Protein AF-A0A1B0D1E6-F1 (afdb_monomer)

pLDDT: mean 84.05, std 13.16, range [54.91, 98.19]

Organism: Phlebotomus papatasi (NCBI:txid29031)

Mean predicted aligned error: 11.97 Å

Solvent-accessible surface area (backbone atoms only — not comparable to full-atom values): 5404 Å² total; per-residue (Å²): 122,64,66,64,54,53,53,50,51,56,53,40,74,76,40,86,76,53,75,39,93,90,52,70,87,68,51,74,67,56,46,54,53,51,48,53,52,48,52,54,50,53,50,54,50,52,53,50,52,52,51,51,52,52,52,49,33,71,72,68,70,47,74,77,84,58,62,77,77,36,70,68,46,51,52,53,50,47,54,72,74,46,74,81,80,79,83,131

Radius of gyration: 19.16 Å; Cα contacts (8 Å, |Δi|>4): 29; chains: 1; bounding box: 38×37×41 Å

Foldseek 3Di:
DVVLVVVLVVLLVPQPPCPDVPDDHDDSVRSVVSSVVVVVVVVVVVVVVVVVLVVCCVPVVPDRPDPVPDVVVVVVVVCVVDPDDDDD

Secondary structure (DSSP, 8-state):
-HHHHHHHHHHHHHSTTTT-TTSPPPPHHHHHHHHHHHHHHHHHHHHHHHHHHHHHHHHH-PPP--GGGSHHHHHHHHHHHSPPPPP-

Nearest PDB structures (foldseek):
  6q1f-assembly1_e  TM=2.721E-01  e=2.902E+00  Human herpesvirus 6 strain Z29
  3erm-assembly2_C-2  TM=2.847E-01  e=2.716E+00  Pseudomonas syringae pv. tomato

InterPro domains:
  IPR011598 Myc-type, basic helix-loop-helix (bHLH) domain [PF0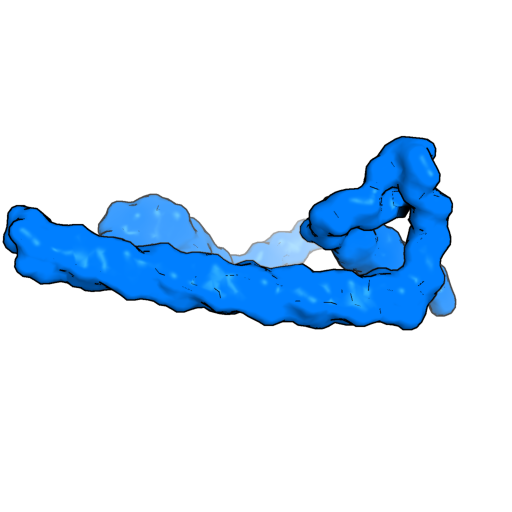0010] (1-43)
  IPR011598 Myc-type, basic helix-loop-helix (bHLH) domain [PS50888] (1-42)
  IPR011598 Myc-type, basic helix-loop-helix (bHLH) domain [SM00353] (1-48)
  IPR036638 Helix-loop-helix DNA-binding domain superfamily [G3DSA:4.10.280.10] (1-48)
  IPR036638 Helix-loop-helix DNA-binding domain superfamily [SSF47459] (1-58)
  IPR050359 Basic helix-loop-helix transcrip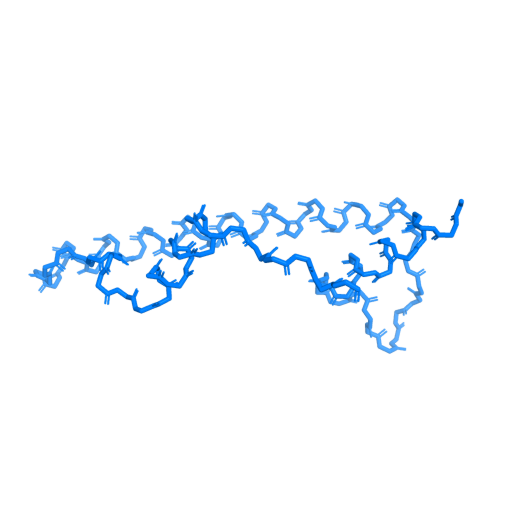tion factors [PTHR19290] (1-68)

Sequence (88 aa):
MHDLNDALDELRSVIPYAHSPSVRKLSKIATLLLAKNYILMQQNALEEMRRLLAYIQSTTGAAPLDLASFPAAAKLQQLLQNPPEQPN

Structure (mmCIF, N/CA/C/O backbone):
data_AF-A0A1B0D1E6-F1
#
_entry.id   AF-A0A1B0D1E6-F1
#
loop_
_atom_site.group_PDB
_atom_site.id
_atom_site.type_symbol
_atom_site.label_atom_id
_atom_site.label_alt_id
_atom_site.label_comp_id
_atom_site.label_asym_id
_atom_site.label_entity_id
_atom_site.label_seq_id
_atom_site.pdbx_PDB_ins_code
_atom_site.Cartn_x
_atom_site.Cartn_y
_atom_site.Cartn_z
_atom_site.occupancy
_atom_site.B_iso_or_equiv
_atom_site.auth_seq_id
_atom_site.auth_comp_id
_atom_site.auth_asym_id
_atom_site.auth_atom_id
_atom_site.pdbx_PDB_model_num
ATOM 1 N N . MET A 1 1 ? 10.891 -15.707 -17.025 1.00 63.69 1 MET A N 1
ATOM 2 C CA . MET A 1 1 ? 11.491 -14.364 -16.798 1.00 63.69 1 MET A CA 1
ATOM 3 C C . MET A 1 1 ? 10.521 -13.221 -17.108 1.00 63.69 1 MET A C 1
ATOM 5 O O . MET A 1 1 ? 10.734 -12.143 -16.561 1.00 63.69 1 MET A O 1
ATOM 9 N N . HIS A 1 2 ? 9.493 -13.427 -17.946 1.00 84.19 2 HIS A N 1
ATOM 10 C CA . HIS A 1 2 ? 8.487 -12.402 -18.254 1.00 84.19 2 HIS A CA 1
ATOM 11 C C . HIS A 1 2 ? 7.555 -12.138 -17.064 1.00 84.19 2 HIS A C 1
ATOM 13 O O . HIS A 1 2 ? 7.453 -10.997 -16.631 1.00 84.19 2 HIS A O 1
ATOM 19 N N . ASP A 1 3 ? 7.067 -13.206 -16.426 1.00 92.12 3 ASP A N 1
ATOM 20 C CA . ASP A 1 3 ? 6.100 -13.141 -15.317 1.00 92.12 3 ASP A CA 1
ATOM 21 C C . ASP A 1 3 ? 6.562 -12.252 -14.154 1.00 92.12 3 ASP A C 1
ATOM 23 O O . ASP A 1 3 ? 5.787 -11.493 -13.585 1.00 92.12 3 ASP A O 1
ATOM 27 N N . LEU A 1 4 ? 7.859 -12.288 -13.820 1.00 92.75 4 LEU A N 1
ATOM 28 C CA . LEU A 1 4 ? 8.423 -11.431 -12.772 1.00 92.75 4 LEU A CA 1
ATOM 29 C C . LEU A 1 4 ? 8.379 -9.945 -13.152 1.00 92.75 4 LEU A C 1
ATOM 31 O O . LEU A 1 4 ? 8.190 -9.090 -12.291 1.00 92.75 4 LEU A O 1
ATOM 35 N N . ASN A 1 5 ? 8.643 -9.621 -14.417 1.00 93.56 5 ASN A N 1
ATOM 36 C CA . ASN A 1 5 ? 8.595 -8.235 -14.870 1.00 93.56 5 ASN A CA 1
ATOM 37 C C . ASN A 1 5 ? 7.149 -7.742 -14.927 1.00 93.56 5 ASN A C 1
ATOM 39 O O . ASN A 1 5 ? 6.903 -6.612 -14.515 1.00 93.56 5 ASN A O 1
ATOM 43 N N . ASP A 1 6 ? 6.227 -8.604 -15.351 1.00 94.06 6 ASP A N 1
ATOM 44 C CA . ASP A 1 6 ? 4.803 -8.293 -15.439 1.00 94.06 6 ASP A CA 1
ATOM 45 C C . ASP A 1 6 ? 4.227 -8.060 -14.032 1.00 94.06 6 ASP A C 1
ATOM 47 O O . ASP A 1 6 ? 3.641 -7.010 -13.776 1.00 94.06 6 ASP A O 1
ATOM 51 N N . ALA A 1 7 ? 4.542 -8.937 -13.070 1.00 94.81 7 ALA A N 1
ATOM 52 C CA . ALA A 1 7 ? 4.174 -8.760 -11.663 1.00 94.81 7 ALA A CA 1
ATOM 53 C C . ALA A 1 7 ? 4.770 -7.481 -11.049 1.00 94.81 7 ALA A C 1
ATOM 55 O O . ALA A 1 7 ? 4.132 -6.801 -10.248 1.00 94.81 7 ALA A O 1
ATOM 56 N N . LEU A 1 8 ? 6.005 -7.118 -11.411 1.00 94.88 8 LEU A N 1
ATOM 57 C CA . LEU A 1 8 ? 6.607 -5.871 -10.941 1.00 94.88 8 LEU A CA 1
ATOM 58 C C . LEU A 1 8 ? 5.966 -4.636 -11.584 1.00 94.88 8 LEU A C 1
ATOM 60 O O . LEU A 1 8 ? 5.964 -3.572 -10.965 1.00 94.88 8 LEU A O 1
ATOM 64 N N . ASP A 1 9 ? 5.496 -4.717 -12.826 1.00 93.62 9 ASP A N 1
ATOM 65 C CA . ASP A 1 9 ? 4.799 -3.613 -13.490 1.00 93.62 9 ASP A CA 1
ATOM 66 C C . ASP A 1 9 ? 3.373 -3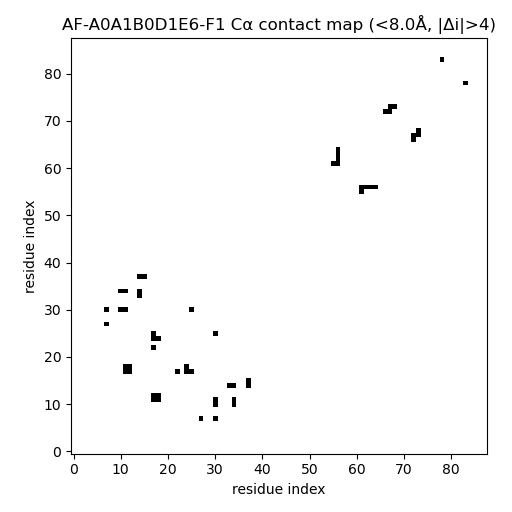.454 -12.933 1.00 93.62 9 ASP A C 1
ATOM 68 O O . ASP A 1 9 ? 2.962 -2.329 -12.643 1.00 93.62 9 ASP A O 1
ATOM 72 N N . GLU A 1 10 ? 2.685 -4.555 -12.622 1.00 95.25 10 GLU A N 1
ATOM 73 C CA . GLU A 1 10 ? 1.439 -4.536 -11.848 1.00 95.25 10 GLU A CA 1
ATOM 74 C C . GLU A 1 10 ? 1.659 -3.950 -10.445 1.00 95.25 10 GLU A C 1
ATOM 76 O O . GLU A 1 10 ? 0.910 -3.076 -10.011 1.00 95.25 10 GLU A O 1
ATOM 81 N N . LEU A 1 11 ? 2.739 -4.327 -9.756 1.00 96.25 11 LEU A N 1
ATOM 82 C CA . LEU A 1 11 ? 3.078 -3.737 -8.461 1.00 96.25 11 LEU A CA 1
ATOM 83 C C . LEU A 1 11 ? 3.356 -2.234 -8.568 1.00 96.25 11 LEU A C 1
ATOM 85 O O . LEU A 1 11 ? 2.978 -1.480 -7.676 1.00 96.25 11 LEU A O 1
ATOM 89 N N . ARG A 1 12 ? 3.994 -1.765 -9.649 1.00 95.56 12 ARG A N 1
ATOM 90 C CA . ARG A 1 12 ? 4.163 -0.321 -9.860 1.00 95.56 12 ARG A CA 1
ATOM 91 C C . ARG A 1 12 ? 2.811 0.361 -9.941 1.00 95.56 12 ARG A C 1
ATOM 93 O O . ARG A 1 12 ? 2.694 1.387 -9.280 1.00 95.56 12 ARG A O 1
ATOM 100 N N . SER A 1 13 ? 1.827 -0.232 -10.641 1.00 93.94 13 SER A N 1
ATOM 101 C CA . SER A 1 13 ? 0.466 0.306 -10.870 1.00 93.94 13 SER A CA 1
ATOM 102 C C . SER A 1 13 ? -0.197 0.856 -9.598 1.00 93.94 13 SER A C 1
ATOM 104 O O . SER A 1 13 ? -0.845 1.901 -9.646 1.00 93.94 13 SER A O 1
ATOM 106 N N . VAL A 1 14 ? 0.055 0.214 -8.451 1.00 94.88 14 VAL A N 1
ATOM 107 C CA . VAL A 1 14 ? -0.533 0.563 -7.149 1.00 94.88 14 VAL A CA 1
ATOM 108 C C . VAL A 1 14 ? 0.346 1.463 -6.274 1.00 94.88 14 VAL A C 1
ATOM 110 O O . VAL A 1 14 ? -0.128 1.978 -5.263 1.00 94.88 14 VAL A O 1
ATOM 113 N N . ILE A 1 15 ? 1.621 1.665 -6.622 1.00 94.38 15 ILE A N 1
ATOM 114 C CA . ILE A 1 15 ? 2.537 2.521 -5.860 1.00 94.38 15 ILE A CA 1
ATOM 115 C C . ILE A 1 15 ? 2.293 3.991 -6.241 1.00 94.38 15 ILE A C 1
ATOM 117 O O . ILE A 1 15 ? 2.435 4.360 -7.414 1.00 94.38 15 ILE A O 1
ATOM 121 N N . PRO A 1 16 ? 2.010 4.876 -5.266 1.00 91.31 16 PRO A N 1
ATOM 122 C CA . PRO A 1 16 ? 1.874 6.302 -5.526 1.00 91.31 16 PRO A CA 1
ATOM 123 C C . PRO A 1 16 ? 3.120 6.881 -6.203 1.00 91.31 16 PRO A C 1
ATOM 125 O O . PRO A 1 16 ? 4.251 6.564 -5.838 1.00 91.31 16 PRO A O 1
ATOM 128 N N . TYR A 1 17 ? 2.907 7.760 -7.182 1.00 86.50 17 TYR A N 1
ATOM 129 C CA . TYR A 1 17 ? 3.960 8.473 -7.922 1.00 86.50 17 TYR A CA 1
ATOM 130 C C . TYR A 1 17 ? 4.876 7.607 -8.808 1.00 86.50 17 TYR A C 1
ATOM 132 O O . TYR A 1 17 ? 5.728 8.157 -9.506 1.00 86.50 17 TYR A O 1
ATOM 140 N N . ALA A 1 18 ? 4.673 6.285 -8.869 1.00 85.50 18 ALA A N 1
ATOM 141 C CA . ALA A 1 18 ? 5.478 5.388 -9.700 1.00 85.50 18 ALA A CA 1
ATOM 142 C C . ALA A 1 18 ? 5.282 5.582 -11.221 1.00 85.50 18 ALA A C 1
ATOM 144 O O . ALA A 1 18 ? 6.157 5.183 -11.988 1.00 85.50 18 ALA A O 1
ATOM 145 N N . HIS A 1 19 ? 4.188 6.227 -11.654 1.00 86.69 19 HIS A N 1
ATOM 146 C CA . HIS A 1 19 ? 3.888 6.532 -13.071 1.00 86.69 19 HIS A CA 1
ATOM 147 C C . HIS A 1 19 ? 3.764 8.024 -13.354 1.00 86.69 19 HIS A C 1
ATOM 149 O O . HIS A 1 19 ? 3.061 8.423 -14.283 1.00 86.69 19 HIS A O 1
ATOM 155 N N . SER A 1 20 ? 4.394 8.874 -12.542 1.00 84.88 20 SER A N 1
ATOM 156 C CA . SER A 1 20 ? 4.401 10.297 -12.868 1.00 84.88 20 SER A CA 1
ATOM 157 C C . SER A 1 20 ? 5.027 10.489 -14.260 1.00 84.88 20 SER A C 1
ATOM 159 O O . SER A 1 20 ? 6.102 9.940 -14.502 1.00 84.88 20 SER A O 1
ATOM 161 N N . PRO A 1 21 ? 4.403 11.251 -15.179 1.00 80.00 21 PRO A N 1
ATOM 162 C CA . PRO A 1 21 ? 4.891 11.415 -16.553 1.00 80.00 21 PRO A CA 1
ATOM 163 C C . PRO A 1 21 ? 6.298 12.032 -16.630 1.00 80.00 21 PRO A C 1
ATOM 165 O O . PRO A 1 21 ? 6.971 11.922 -17.650 1.00 80.00 21 PRO A O 1
ATOM 168 N N . SER A 1 22 ? 6.768 12.652 -15.545 1.00 85.88 22 SER A N 1
ATOM 169 C CA . SER A 1 22 ? 8.126 13.193 -15.413 1.00 85.88 22 SER A CA 1
ATOM 170 C C . SER A 1 22 ? 9.136 12.208 -14.799 1.00 85.88 22 SER A C 1
ATOM 172 O O . SER A 1 22 ? 10.327 12.510 -14.742 1.00 85.88 22 SER A O 1
ATOM 174 N N . VAL A 1 23 ? 8.692 11.042 -14.318 1.00 84.62 23 VAL A N 1
ATOM 175 C CA . VAL A 1 23 ? 9.512 10.047 -13.614 1.00 84.62 23 VAL A CA 1
ATOM 176 C C . VAL A 1 23 ? 9.818 8.869 -14.539 1.00 84.62 23 VAL A C 1
ATOM 178 O O . VAL A 1 23 ? 8.941 8.282 -15.164 1.00 84.62 23 VAL A O 1
ATOM 181 N N . ARG A 1 24 ? 11.103 8.511 -14.634 1.00 90.69 24 ARG A N 1
ATOM 182 C CA . ARG A 1 24 ? 11.565 7.355 -15.420 1.00 90.69 24 ARG A CA 1
ATOM 183 C C . ARG A 1 24 ? 11.110 6.036 -14.783 1.00 90.69 24 ARG A C 1
ATOM 185 O O . ARG A 1 24 ? 10.951 5.962 -13.566 1.00 90.69 24 ARG A O 1
ATOM 192 N N . LYS A 1 25 ? 11.002 4.965 -15.586 1.00 89.81 25 LYS A N 1
ATOM 193 C CA . LYS A 1 25 ? 10.671 3.612 -15.096 1.00 89.81 25 LYS A CA 1
ATOM 194 C C . LYS A 1 25 ? 11.616 3.202 -13.960 1.00 89.81 25 LYS A C 1
ATOM 196 O O . LYS A 1 25 ? 12.836 3.178 -14.124 1.00 89.81 25 LYS A O 1
ATOM 201 N N . LEU A 1 26 ? 11.034 2.861 -12.812 1.00 91.56 26 LEU A N 1
ATOM 202 C CA . LEU A 1 26 ? 11.769 2.463 -11.613 1.00 91.56 26 LEU A CA 1
ATOM 203 C C . LEU A 1 26 ? 12.503 1.131 -11.816 1.00 91.56 26 LEU A C 1
ATOM 205 O O . LEU A 1 26 ? 11.960 0.190 -12.404 1.00 91.56 26 LEU A O 1
ATOM 209 N N . SER A 1 27 ? 13.705 1.007 -11.247 1.00 95.12 27 SER A N 1
ATOM 210 C CA . SER A 1 27 ? 14.414 -0.278 -11.187 1.00 95.12 27 SER A CA 1
ATOM 211 C C . SER A 1 27 ? 13.640 -1.301 -10.343 1.00 95.12 27 SER A C 1
ATOM 213 O O . SER A 1 27 ? 12.767 -0.937 -9.549 1.00 95.12 27 SER A O 1
ATOM 215 N N . LYS A 1 28 ? 13.955 -2.598 -10.488 1.00 95.19 28 LYS A N 1
ATOM 216 C CA . LYS A 1 28 ? 13.321 -3.660 -9.681 1.00 95.19 28 LYS A CA 1
ATOM 217 C C . LYS A 1 28 ? 13.511 -3.409 -8.180 1.00 95.19 28 LYS A C 1
ATOM 219 O O . LYS A 1 28 ? 12.551 -3.459 -7.424 1.00 95.19 28 LYS A O 1
ATOM 224 N N . ILE A 1 29 ? 14.729 -3.039 -7.776 1.00 96.62 29 ILE A N 1
ATOM 225 C CA . ILE A 1 29 ? 15.066 -2.725 -6.379 1.00 96.62 29 ILE A CA 1
ATOM 226 C C . ILE A 1 29 ? 14.300 -1.489 -5.892 1.00 96.62 29 ILE A C 1
ATOM 228 O O . ILE A 1 29 ? 13.707 -1.529 -4.819 1.00 96.62 29 ILE A O 1
ATOM 232 N N . ALA A 1 30 ? 14.260 -0.413 -6.686 1.00 95.00 30 ALA A N 1
ATOM 233 C CA . ALA A 1 30 ? 13.533 0.801 -6.311 1.00 95.00 30 ALA A CA 1
ATOM 234 C C . ALA A 1 30 ? 12.024 0.547 -6.160 1.00 95.00 30 ALA A C 1
ATOM 236 O O . ALA A 1 30 ? 11.399 1.065 -5.240 1.00 95.00 30 ALA A O 1
ATOM 237 N N . THR A 1 31 ? 11.458 -0.300 -7.024 1.00 95.81 31 THR A N 1
ATOM 238 C CA . THR A 1 31 ? 10.048 -0.711 -6.956 1.00 95.81 31 THR A CA 1
ATOM 239 C C . THR A 1 31 ? 9.754 -1.447 -5.653 1.00 95.81 31 THR A C 1
ATOM 241 O O . THR A 1 31 ? 8.819 -1.084 -4.949 1.00 95.81 31 THR A O 1
ATOM 244 N N . LEU A 1 32 ? 10.587 -2.426 -5.286 1.00 97.38 32 LEU A N 1
ATOM 245 C CA . LEU A 1 32 ? 10.426 -3.176 -4.036 1.00 97.38 32 LEU A CA 1
ATOM 246 C C . LEU A 1 32 ? 10.603 -2.288 -2.794 1.00 97.38 32 LEU A C 1
ATOM 248 O O . LEU A 1 32 ? 9.861 -2.434 -1.824 1.00 97.38 32 LEU A O 1
ATOM 252 N N . LEU A 1 33 ? 11.546 -1.342 -2.828 1.00 97.25 33 LEU A N 1
ATOM 253 C CA . LEU A 1 33 ? 11.755 -0.381 -1.742 1.00 97.25 33 LEU A CA 1
ATOM 254 C C . LEU A 1 33 ? 10.516 0.505 -1.531 1.00 97.25 33 LEU A C 1
ATOM 256 O O . LEU A 1 33 ? 10.038 0.644 -0.405 1.00 97.25 33 LEU A O 1
ATOM 260 N N . LEU A 1 34 ? 9.985 1.087 -2.610 1.00 96.12 34 LEU A N 1
ATOM 261 C CA . LEU A 1 34 ? 8.799 1.940 -2.540 1.00 96.12 34 LEU A CA 1
ATOM 262 C C . LEU A 1 34 ? 7.557 1.150 -2.131 1.00 96.12 34 LEU A C 1
ATOM 264 O O . LEU A 1 34 ? 6.798 1.634 -1.298 1.00 96.12 34 LEU A O 1
ATOM 268 N N . ALA A 1 35 ? 7.389 -0.075 -2.635 1.00 97.00 35 ALA A N 1
ATOM 269 C CA . ALA A 1 35 ? 6.307 -0.963 -2.223 1.00 97.00 35 ALA A CA 1
ATOM 270 C C . ALA A 1 35 ? 6.336 -1.227 -0.711 1.00 97.00 35 ALA A C 1
ATOM 272 O O . ALA A 1 35 ? 5.324 -1.050 -0.035 1.00 97.00 35 ALA A O 1
ATOM 273 N N . LYS A 1 36 ? 7.507 -1.578 -0.156 1.00 97.69 36 LYS A N 1
ATOM 274 C CA . LYS A 1 36 ? 7.678 -1.781 1.290 1.00 97.69 36 LYS A CA 1
ATOM 275 C C . LYS A 1 36 ? 7.276 -0.533 2.077 1.00 97.69 36 LYS A C 1
ATOM 277 O O . LYS A 1 36 ? 6.518 -0.633 3.038 1.00 97.69 36 LYS A O 1
ATOM 282 N N . ASN A 1 37 ? 7.781 0.633 1.678 1.00 97.31 37 ASN A N 1
ATOM 283 C CA . ASN A 1 37 ? 7.484 1.888 2.370 1.00 97.31 37 ASN A CA 1
ATOM 284 C C . ASN A 1 37 ? 5.996 2.243 2.284 1.00 97.31 37 ASN A C 1
ATOM 286 O O . ASN A 1 37 ? 5.422 2.719 3.261 1.00 97.31 37 ASN A O 1
ATOM 290 N N . TYR A 1 38 ? 5.365 1.971 1.142 1.00 97.44 38 TYR A N 1
ATOM 291 C CA . TYR A 1 38 ? 3.943 2.212 0.958 1.00 97.44 38 TYR A CA 1
ATOM 292 C C . TYR A 1 38 ? 3.090 1.302 1.850 1.00 97.44 38 TYR A C 1
ATOM 294 O O . TYR A 1 38 ? 2.178 1.797 2.504 1.00 97.44 38 TYR A O 1
ATOM 302 N N . ILE A 1 39 ? 3.431 0.014 1.977 1.00 97.69 39 ILE A N 1
ATOM 303 C CA . ILE A 1 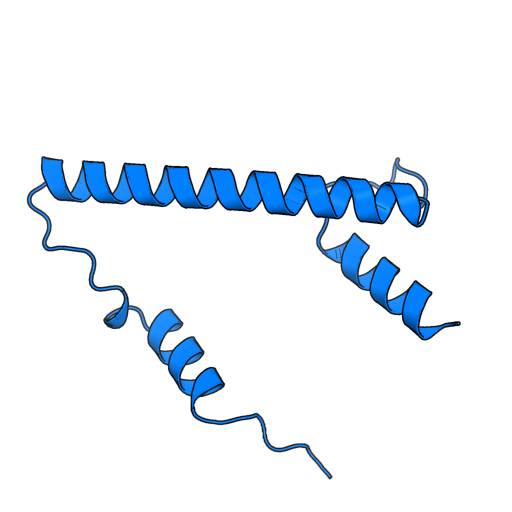39 ? 2.752 -0.903 2.909 1.00 97.69 39 ILE A CA 1
ATOM 304 C C . ILE A 1 39 ? 2.837 -0.382 4.349 1.00 97.69 39 ILE A C 1
ATOM 306 O O . ILE A 1 39 ? 1.813 -0.307 5.025 1.00 97.69 39 ILE A O 1
ATOM 310 N N . LEU A 1 40 ? 4.025 0.030 4.806 1.00 98.19 40 LEU A N 1
ATOM 311 C CA . LEU A 1 40 ? 4.204 0.583 6.155 1.00 98.19 40 LEU A CA 1
ATOM 312 C C . LEU A 1 40 ? 3.372 1.857 6.368 1.00 98.19 40 LEU A C 1
ATOM 314 O O . LEU A 1 40 ? 2.737 2.026 7.406 1.00 98.19 40 LEU A O 1
ATOM 318 N N . MET A 1 41 ? 3.332 2.744 5.371 1.00 97.81 41 MET A N 1
ATOM 319 C CA . MET A 1 41 ? 2.520 3.959 5.426 1.00 97.81 41 MET A CA 1
ATOM 320 C C . MET A 1 41 ? 1.021 3.637 5.519 1.00 97.81 41 MET A C 1
ATOM 322 O O . MET A 1 41 ? 0.321 4.227 6.340 1.00 97.81 41 MET A O 1
ATOM 326 N N . GLN A 1 42 ? 0.536 2.683 4.719 1.00 97.25 42 GLN A N 1
ATOM 327 C CA . GLN A 1 42 ? -0.862 2.244 4.742 1.00 97.25 42 GLN A CA 1
ATOM 328 C C . GLN A 1 42 ? -1.228 1.595 6.085 1.00 97.25 42 GLN A C 1
ATOM 330 O O . GLN A 1 42 ? -2.314 1.842 6.601 1.00 97.25 42 GLN A O 1
ATOM 335 N N . GLN A 1 43 ? -0.325 0.811 6.683 1.00 96.75 43 GLN A N 1
ATOM 336 C CA . GLN A 1 43 ? -0.518 0.234 8.018 1.00 96.75 43 GLN A CA 1
ATOM 337 C C . GLN A 1 43 ? -0.678 1.322 9.083 1.00 96.75 43 GLN A C 1
ATOM 339 O O . GLN A 1 43 ? -1.673 1.318 9.806 1.00 96.75 43 GLN A O 1
ATOM 344 N N . ASN A 1 44 ? 0.230 2.301 9.114 1.00 97.50 44 ASN A N 1
ATOM 345 C CA . ASN A 1 44 ? 0.142 3.428 10.045 1.00 97.50 44 ASN A CA 1
ATOM 346 C C . ASN A 1 44 ? -1.156 4.232 9.851 1.00 97.50 44 ASN A C 1
ATOM 348 O O . ASN A 1 44 ? -1.812 4.601 10.823 1.00 97.50 44 ASN A O 1
ATOM 352 N N . ALA A 1 45 ? -1.565 4.467 8.600 1.00 96.62 45 ALA A N 1
ATOM 353 C CA . ALA A 1 45 ? -2.816 5.159 8.299 1.00 96.62 45 ALA A CA 1
ATOM 354 C C . ALA A 1 45 ? -4.046 4.385 8.810 1.00 96.62 45 ALA A C 1
ATOM 356 O O . ALA A 1 45 ? -4.964 4.984 9.369 1.00 96.62 45 ALA A O 1
ATOM 357 N N . LEU A 1 46 ? -4.060 3.054 8.667 1.00 97.50 46 LEU A N 1
ATOM 358 C CA . LEU A 1 46 ? -5.132 2.207 9.196 1.00 97.50 46 LEU A CA 1
ATOM 359 C C . LEU A 1 46 ? -5.181 2.223 10.727 1.00 97.50 46 LEU A C 1
ATOM 361 O O . LEU A 1 46 ? -6.273 2.249 11.296 1.00 97.50 46 LEU A O 1
ATOM 365 N N . GLU A 1 47 ? -4.031 2.204 11.401 1.00 96.94 47 GLU A N 1
ATOM 366 C CA . GLU A 1 47 ? -3.969 2.317 12.861 1.00 96.94 47 GLU A CA 1
ATOM 367 C C . GLU A 1 47 ? -4.529 3.655 13.350 1.00 96.94 47 GLU A C 1
ATOM 369 O O . GLU A 1 47 ? -5.332 3.675 14.286 1.00 96.94 47 GLU A O 1
ATOM 374 N N . GLU A 1 48 ? -4.179 4.755 12.685 1.00 96.81 48 GLU A N 1
ATOM 375 C CA . GLU A 1 48 ? -4.685 6.082 13.036 1.00 96.81 48 GLU A CA 1
ATOM 376 C C . GLU A 1 48 ? -6.199 6.184 12.821 1.00 96.81 48 GLU A C 1
ATOM 378 O O . GLU A 1 48 ? -6.927 6.628 13.708 1.00 96.81 48 GLU A O 1
ATOM 383 N N . MET A 1 49 ? -6.718 5.671 11.701 1.00 95.75 49 MET A N 1
ATOM 384 C CA . MET A 1 49 ? -8.165 5.614 11.469 1.00 95.75 49 MET A CA 1
ATOM 385 C C . MET A 1 49 ? -8.884 4.795 12.548 1.00 95.75 49 MET A C 1
ATOM 387 O O . MET A 1 49 ? -9.928 5.216 13.042 1.00 95.75 49 MET A O 1
ATOM 391 N N . ARG A 1 50 ? -8.321 3.655 12.975 1.00 92.50 50 ARG A N 1
ATOM 392 C CA . ARG A 1 50 ? -8.885 2.852 14.076 1.00 92.50 50 ARG A CA 1
ATOM 393 C C . ARG A 1 50 ? -8.906 3.629 15.394 1.00 92.50 50 ARG A C 1
ATOM 395 O O . ARG A 1 50 ? -9.909 3.564 16.104 1.00 92.50 50 ARG A O 1
ATOM 402 N N . ARG A 1 51 ? -7.844 4.382 15.708 1.00 94.19 51 ARG A N 1
ATOM 403 C CA . ARG A 1 51 ? -7.787 5.252 16.897 1.00 94.19 51 ARG A CA 1
ATOM 404 C C . ARG A 1 51 ? -8.839 6.357 16.838 1.00 94.19 51 ARG A C 1
ATOM 406 O O . ARG A 1 51 ? -9.565 6.540 17.812 1.00 94.19 51 ARG A O 1
ATOM 413 N N . LEU A 1 52 ? -8.972 7.038 15.699 1.00 92.56 52 LEU A N 1
ATOM 414 C CA . LEU A 1 52 ? -9.977 8.086 15.496 1.00 92.56 52 LEU A CA 1
ATOM 415 C C . LEU A 1 52 ? -11.402 7.541 15.637 1.00 92.56 52 LEU A C 1
ATOM 417 O O . LEU A 1 52 ? -12.226 8.146 16.319 1.00 92.56 52 LEU A O 1
ATOM 421 N N . LEU A 1 53 ? -11.687 6.369 15.063 1.00 89.25 53 LEU A N 1
ATOM 422 C CA . LEU A 1 53 ? -12.986 5.717 15.221 1.00 89.25 53 LEU A CA 1
ATOM 423 C C . LEU A 1 53 ? -13.272 5.363 16.683 1.00 89.25 53 LEU A C 1
ATOM 425 O O . LEU A 1 53 ? -14.392 5.577 17.145 1.00 89.25 53 LEU A O 1
ATOM 429 N N . ALA A 1 54 ? -12.293 4.830 17.418 1.00 88.19 54 ALA A N 1
ATOM 430 C CA . ALA A 1 54 ? -12.452 4.525 18.841 1.00 88.19 54 ALA A CA 1
ATOM 431 C C . ALA A 1 54 ? -12.708 5.797 19.668 1.00 88.19 54 ALA A C 1
ATOM 433 O O . ALA A 1 54 ? -13.597 5.817 20.519 1.00 88.19 54 ALA A O 1
ATOM 434 N N . TYR A 1 55 ? -11.986 6.881 19.368 1.00 90.00 55 TYR A N 1
ATOM 435 C CA . TYR A 1 55 ? -12.186 8.179 20.006 1.00 90.00 55 TYR A CA 1
ATOM 436 C C . TYR A 1 55 ? -13.603 8.723 19.768 1.00 90.00 55 TYR A C 1
ATOM 438 O O . TYR A 1 55 ? -14.288 9.090 20.727 1.00 90.00 55 TYR A O 1
ATOM 446 N N . ILE A 1 56 ? -14.084 8.695 18.521 1.00 88.44 56 ILE A N 1
ATOM 447 C CA . ILE A 1 56 ? -15.439 9.142 18.173 1.00 88.44 56 ILE A CA 1
ATOM 448 C C . ILE A 1 56 ? -16.491 8.298 18.897 1.00 88.44 56 ILE A C 1
ATOM 450 O O . ILE A 1 56 ? -17.392 8.871 19.507 1.00 88.44 56 ILE A O 1
ATOM 454 N N . GLN A 1 57 ? -16.364 6.967 18.897 1.00 85.50 57 GLN A N 1
ATOM 455 C CA . GLN A 1 57 ? -17.287 6.073 19.613 1.00 85.50 57 GLN A CA 1
ATOM 456 C C . GLN A 1 57 ? -17.323 6.382 21.116 1.00 85.50 57 GLN A C 1
ATOM 458 O O . GLN A 1 57 ? -18.401 6.487 21.697 1.00 85.50 57 GLN A O 1
ATOM 463 N N . SER A 1 58 ? -16.159 6.617 21.732 1.00 82.31 58 SER A N 1
ATOM 464 C CA . SER A 1 58 ? -16.078 6.963 23.157 1.00 82.31 58 SER A CA 1
ATOM 465 C C . SER A 1 58 ? -16.696 8.327 23.492 1.00 82.31 58 SER A C 1
ATOM 467 O O . SER A 1 58 ? -17.280 8.487 24.558 1.00 82.31 58 SER A O 1
ATOM 469 N N . THR A 1 59 ? -16.595 9.303 22.582 1.00 81.88 59 THR A N 1
ATOM 470 C CA . THR A 1 59 ? -17.017 10.694 22.825 1.00 81.88 59 THR A CA 1
ATOM 471 C C . THR A 1 59 ? -18.481 10.938 22.461 1.00 81.88 59 THR A C 1
ATOM 473 O O . THR A 1 59 ? -19.158 11.728 23.111 1.00 81.88 59 THR A O 1
ATOM 476 N N . THR A 1 60 ? -18.993 10.273 21.423 1.00 74.31 60 THR A N 1
ATOM 477 C CA . THR A 1 60 ? -20.360 10.497 20.918 1.00 74.31 60 THR A CA 1
ATOM 478 C C . THR A 1 60 ? -21.401 9.568 21.538 1.00 74.31 60 THR A C 1
ATOM 480 O O . THR A 1 60 ? -22.588 9.742 21.279 1.00 74.31 60 THR A O 1
ATOM 483 N N . GLY A 1 61 ? -20.986 8.571 22.331 1.00 64.44 61 GLY A N 1
ATOM 484 C CA . GLY A 1 61 ? -21.886 7.528 22.837 1.00 64.44 61 GLY A CA 1
ATOM 485 C C . GLY A 1 61 ? -22.542 6.706 21.721 1.00 64.44 61 GLY A C 1
ATOM 486 O O . GLY A 1 61 ? -23.5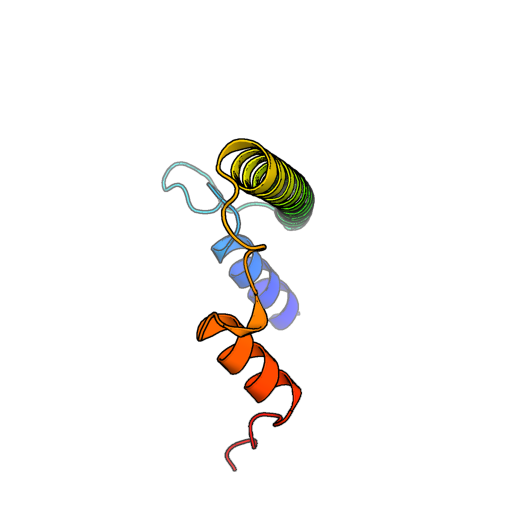00 5.977 21.975 1.00 64.44 61 GLY A O 1
ATOM 487 N N . ALA A 1 62 ? -22.052 6.836 20.482 1.00 62.12 62 ALA A N 1
ATOM 488 C CA . ALA A 1 62 ? -22.495 6.035 19.359 1.00 62.12 62 ALA A CA 1
ATOM 489 C C . ALA A 1 62 ? -22.199 4.564 19.663 1.00 62.12 62 ALA A C 1
ATOM 491 O O . ALA A 1 62 ? -21.101 4.225 20.113 1.00 62.12 62 ALA A O 1
ATOM 492 N N . ALA A 1 63 ? -23.189 3.699 19.424 1.00 63.44 63 ALA A N 1
ATOM 493 C CA . ALA A 1 63 ? -23.017 2.258 19.539 1.00 63.44 63 ALA A CA 1
ATOM 494 C C . ALA A 1 63 ? -21.762 1.817 18.761 1.00 63.44 63 ALA A C 1
ATOM 496 O O . ALA A 1 63 ? -21.463 2.417 17.719 1.00 63.44 63 ALA A O 1
ATOM 497 N N . PRO A 1 64 ? -21.017 0.809 19.256 1.00 63.28 64 PRO A N 1
ATOM 498 C CA . PRO A 1 64 ? -19.808 0.356 18.591 1.00 63.28 64 PRO A CA 1
ATOM 499 C C . PRO A 1 64 ? -20.106 0.071 17.120 1.00 63.28 64 PRO A C 1
ATOM 501 O O . PRO A 1 64 ? -21.115 -0.561 16.805 1.00 63.28 64 PRO A O 1
ATOM 504 N N . LEU A 1 65 ? -19.255 0.582 16.228 1.00 65.06 65 LEU A N 1
ATOM 505 C CA . LEU A 1 65 ? -19.414 0.389 14.789 1.00 65.06 65 LEU A CA 1
ATOM 506 C C . LEU A 1 65 ? -19.332 -1.108 14.493 1.00 65.06 65 LEU A C 1
ATOM 508 O O . LEU A 1 65 ? -18.245 -1.689 14.486 1.00 65.06 65 LEU A O 1
ATOM 512 N N . ASP A 1 66 ? -20.486 -1.730 14.264 1.00 69.06 66 ASP A N 1
ATOM 513 C CA . ASP A 1 66 ? -20.561 -3.138 13.910 1.00 69.06 66 ASP A CA 1
ATOM 514 C C . ASP A 1 66 ? -20.045 -3.318 12.483 1.00 69.06 66 ASP A C 1
ATOM 516 O O . ASP A 1 66 ? -20.757 -3.078 11.505 1.00 69.06 66 ASP A O 1
ATOM 520 N N . LEU A 1 67 ? -18.783 -3.733 12.355 1.00 62.09 67 LEU A N 1
ATOM 521 C CA . LEU A 1 67 ? -18.162 -3.999 11.061 1.00 62.09 67 LEU A CA 1
ATOM 522 C C . LEU A 1 67 ? -18.947 -5.041 10.242 1.00 62.09 67 LEU A C 1
ATOM 524 O O . LEU A 1 67 ? -18.877 -4.998 9.016 1.00 62.09 67 LEU A O 1
ATOM 528 N N . ALA A 1 68 ? -19.705 -5.938 10.888 1.00 62.00 68 ALA A N 1
ATOM 529 C CA . ALA A 1 68 ? -20.524 -6.947 10.218 1.00 62.00 68 ALA A CA 1
ATOM 530 C C . ALA A 1 68 ? -21.797 -6.364 9.581 1.00 62.00 68 ALA A C 1
ATOM 532 O O . ALA A 1 68 ? -22.339 -6.950 8.645 1.00 62.00 68 ALA A O 1
ATOM 533 N N . SER A 1 69 ? -22.238 -5.183 10.025 1.00 65.50 69 SER A N 1
ATOM 534 C CA . SER A 1 69 ? -23.367 -4.465 9.424 1.00 65.50 69 SER A CA 1
AT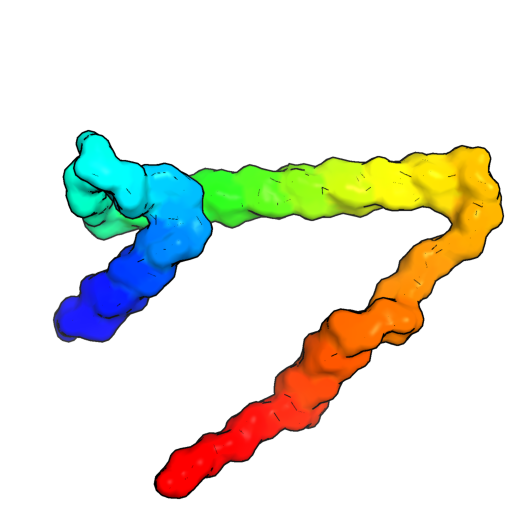OM 535 C C . SER A 1 69 ? -23.014 -3.787 8.093 1.00 65.50 69 SER A C 1
ATOM 537 O O . SER A 1 69 ? -23.907 -3.386 7.342 1.00 65.50 69 SER A O 1
ATOM 539 N N . PHE A 1 70 ? -21.721 -3.680 7.755 1.00 70.12 70 PHE A N 1
ATOM 540 C CA . PHE A 1 70 ? -21.294 -3.089 6.492 1.00 70.12 70 PHE A CA 1
ATOM 541 C C . PHE A 1 70 ? -21.408 -4.102 5.343 1.00 70.12 70 PHE A C 1
ATOM 543 O O . PHE A 1 70 ? -20.781 -5.165 5.383 1.00 70.12 70 PHE A O 1
ATOM 550 N N . PRO A 1 71 ? -22.092 -3.757 4.237 1.00 67.75 71 PRO A N 1
ATOM 551 C CA . PRO A 1 71 ? -22.260 -4.661 3.096 1.00 67.75 71 PRO A CA 1
ATOM 552 C C . PRO A 1 71 ? -20.925 -5.067 2.446 1.00 67.75 71 PRO A C 1
ATOM 554 O O . PRO A 1 71 ? -20.818 -6.141 1.855 1.00 67.75 71 PRO A O 1
ATOM 557 N N . ALA A 1 72 ? -19.877 -4.249 2.593 1.00 71.88 72 ALA A N 1
ATOM 558 C CA . ALA A 1 72 ? -18.526 -4.581 2.143 1.00 71.88 72 ALA A CA 1
ATOM 559 C C . ALA A 1 72 ? -17.886 -5.727 2.953 1.00 71.88 72 ALA A C 1
ATOM 561 O O . ALA A 1 72 ? -17.195 -6.568 2.376 1.00 71.88 72 ALA A O 1
ATOM 562 N N . ALA A 1 73 ? -18.144 -5.802 4.263 1.00 69.62 73 ALA A N 1
ATOM 563 C CA . ALA A 1 73 ? -17.676 -6.905 5.101 1.00 69.62 73 ALA A CA 1
ATOM 564 C C . ALA A 1 73 ? -18.386 -8.215 4.728 1.00 69.62 73 ALA A C 1
ATOM 566 O O . ALA A 1 73 ? -17.734 -9.249 4.591 1.00 69.62 73 ALA A O 1
ATOM 567 N N . ALA A 1 74 ? -19.690 -8.148 4.436 1.00 72.50 74 ALA A N 1
ATOM 568 C CA . ALA A 1 74 ? -20.452 -9.291 3.932 1.00 72.50 74 ALA A CA 1
ATOM 569 C C . ALA A 1 74 ? -19.902 -9.817 2.590 1.00 72.50 74 ALA A C 1
ATOM 571 O O . ALA A 1 74 ? -19.784 -11.028 2.401 1.00 72.50 74 ALA A O 1
ATOM 572 N N . LYS A 1 75 ? -19.495 -8.920 1.677 1.00 76.19 75 LYS A N 1
ATOM 573 C CA . LYS A 1 75 ? -18.864 -9.285 0.394 1.00 76.19 75 LYS A CA 1
ATOM 574 C C . LYS A 1 75 ? -17.522 -10.002 0.595 1.00 76.19 75 LYS A C 1
ATOM 576 O O . LYS A 1 75 ? -17.265 -11.003 -0.066 1.00 76.19 75 LYS A O 1
ATOM 581 N N . LEU A 1 76 ? -16.676 -9.513 1.506 1.00 73.38 76 LEU A N 1
ATOM 582 C CA . LEU A 1 76 ? -15.398 -10.158 1.836 1.00 73.38 76 LEU A CA 1
ATOM 583 C C . LEU A 1 76 ? -15.601 -11.540 2.460 1.00 73.38 76 LEU A C 1
ATOM 585 O O . LEU A 1 76 ? -14.904 -12.485 2.103 1.00 73.38 76 LEU A O 1
ATOM 589 N N . GLN A 1 77 ? -16.583 -11.666 3.349 1.00 74.62 77 GLN A N 1
ATOM 590 C CA . GLN A 1 77 ? -16.914 -12.938 3.974 1.00 74.62 77 GLN A CA 1
ATOM 591 C C . GLN A 1 77 ? -17.444 -13.949 2.951 1.00 74.62 77 GLN A C 1
ATOM 593 O O . GLN A 1 77 ? -17.020 -15.099 2.975 1.00 74.62 77 GLN A O 1
ATOM 598 N N . GLN A 1 78 ? -18.258 -13.514 1.982 1.00 76.06 78 GLN A N 1
ATOM 599 C CA . GLN A 1 78 ? -18.676 -14.358 0.857 1.00 76.06 78 GLN A CA 1
ATOM 600 C C . GLN A 1 78 ? -17.505 -14.830 -0.009 1.00 76.06 78 GLN A C 1
ATOM 602 O O . GLN A 1 78 ? -17.472 -16.000 -0.378 1.00 76.06 78 GLN A O 1
ATOM 607 N N . LEU A 1 79 ? -16.544 -13.956 -0.317 1.00 73.38 79 LEU A N 1
ATOM 608 C CA . LEU A 1 79 ? -15.362 -14.322 -1.109 1.00 73.38 79 LEU A CA 1
ATOM 609 C C . LEU A 1 79 ? -14.421 -15.280 -0.364 1.00 73.38 79 LEU A C 1
ATOM 611 O O . LEU A 1 79 ? -13.731 -16.074 -0.995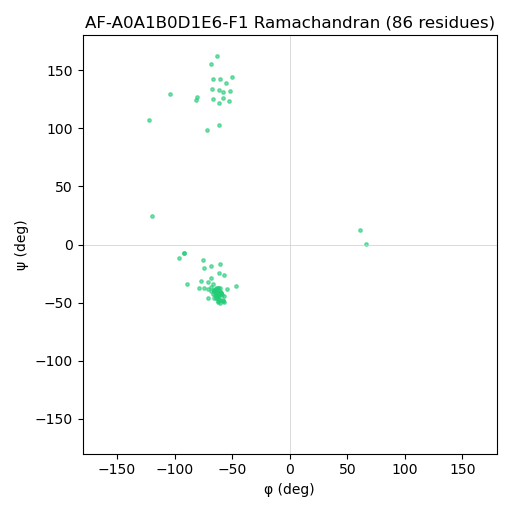 1.00 73.38 79 LEU A O 1
ATOM 615 N N . LEU A 1 80 ? -14.396 -15.221 0.970 1.00 74.25 80 LEU A N 1
ATOM 616 C CA . LEU A 1 80 ? -13.681 -16.189 1.804 1.00 74.25 80 LEU A CA 1
ATOM 617 C C . LEU A 1 80 ? -14.438 -17.520 1.934 1.00 74.25 80 LEU A C 1
ATOM 619 O O . LEU A 1 80 ? -13.803 -18.560 2.084 1.00 74.25 80 LEU A O 1
ATOM 623 N N . GLN A 1 81 ? -15.776 -17.497 1.895 1.00 74.31 81 GLN A N 1
ATOM 624 C CA . GLN A 1 81 ? -16.612 -18.698 1.996 1.00 74.31 81 GLN A CA 1
ATOM 625 C C . GLN A 1 81 ? -16.682 -19.484 0.679 1.00 74.31 81 GLN A C 1
ATOM 627 O O . GLN A 1 81 ? -16.701 -20.710 0.715 1.00 74.31 81 GLN A O 1
ATOM 632 N N . ASN A 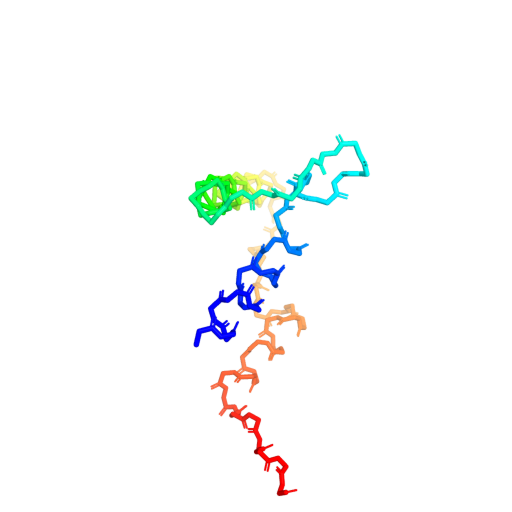1 82 ? -16.722 -18.791 -0.461 1.00 68.50 82 ASN A N 1
ATOM 633 C CA . ASN A 1 82 ? -16.854 -19.394 -1.783 1.00 68.50 82 ASN A CA 1
ATOM 634 C C . ASN A 1 82 ? -15.664 -18.975 -2.659 1.00 68.50 82 ASN A C 1
ATOM 636 O O . ASN A 1 82 ? -15.623 -17.824 -3.107 1.00 68.50 82 ASN A O 1
ATOM 640 N N . PRO A 1 83 ? -14.707 -19.883 -2.936 1.00 63.81 83 PRO A N 1
ATOM 641 C CA . PRO A 1 83 ? -13.690 -19.618 -3.938 1.00 63.81 83 PRO A CA 1
ATOM 642 C C . PRO A 1 83 ? -14.369 -19.397 -5.299 1.00 63.81 83 PRO A C 1
ATOM 644 O O . PRO A 1 83 ? -15.363 -20.065 -5.595 1.00 63.81 83 PRO A O 1
ATOM 647 N N . PRO A 1 84 ? -13.871 -18.469 -6.132 1.00 63.53 84 PRO A N 1
ATOM 648 C CA . PRO A 1 84 ? -14.406 -18.287 -7.473 1.00 63.53 84 PRO A CA 1
ATOM 649 C C . PRO A 1 84 ? -14.216 -19.585 -8.267 1.00 63.53 84 PRO A C 1
ATOM 651 O O . PRO A 1 84 ?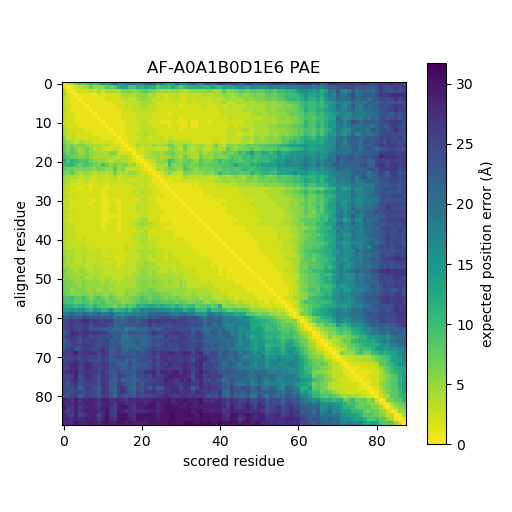 -13.088 -20.064 -8.406 1.00 63.53 84 PRO A O 1
ATOM 654 N N . GLU A 1 85 ? -15.313 -20.160 -8.767 1.00 64.12 85 GLU A N 1
ATOM 655 C CA . GLU A 1 85 ? -15.240 -21.269 -9.718 1.00 64.12 85 GLU A CA 1
ATOM 656 C C . GLU A 1 85 ? -14.443 -20.818 -10.944 1.00 64.12 85 GLU A C 1
ATOM 658 O O . GLU A 1 85 ? -14.723 -19.774 -11.541 1.00 64.12 85 GLU A O 1
ATOM 663 N N . GLN A 1 86 ? -13.406 -21.587 -11.279 1.00 56.09 86 GLN A N 1
ATOM 664 C CA . GLN A 1 86 ? -12.593 -21.339 -12.460 1.00 56.09 86 GLN A CA 1
ATOM 665 C C . GLN A 1 86 ? -13.452 -21.568 -13.710 1.00 56.09 86 GLN A C 1
ATOM 667 O O . GLN A 1 86 ? -14.021 -22.653 -13.852 1.00 56.09 86 GLN A O 1
ATOM 672 N N . PRO A 1 87 ? -13.560 -20.588 -14.623 1.00 57.56 87 PRO A N 1
ATOM 673 C CA . PRO A 1 87 ? -14.188 -20.835 -15.908 1.00 57.56 87 PRO A CA 1
ATOM 674 C C . PRO A 1 87 ? -13.307 -21.795 -16.724 1.00 57.56 87 PRO A C 1
ATOM 676 O O . PRO A 1 87 ? -12.086 -21.636 -16.764 1.00 57.56 87 PRO A O 1
ATOM 679 N N . ASN A 1 88 ? -13.965 -22.798 -17.309 1.00 54.91 88 ASN A N 1
ATOM 680 C CA . ASN A 1 88 ? -13.425 -23.824 -18.210 1.00 54.91 88 ASN A CA 1
ATOM 681 C C . ASN A 1 88 ? -12.796 -23.226 -19.476 1.00 54.91 88 ASN A C 1
ATOM 683 O O . ASN A 1 88 ? -13.412 -22.288 -20.036 1.00 54.91 88 ASN A O 1
#